Protein AF-A0A2N9NUQ5-F1 (afdb_monomer_lite)

Structure (mmCIF, N/CA/C/O backbone):
data_AF-A0A2N9NUQ5-F1
#
_entry.id   AF-A0A2N9NUQ5-F1
#
loop_
_atom_site.group_PDB
_atom_site.id
_atom_site.type_symbol
_atom_site.label_atom_id
_atom_site.label_alt_id
_atom_site.label_comp_id
_atom_site.label_asym_id
_atom_site.label_entity_id
_atom_site.label_seq_id
_atom_site.pdbx_PDB_ins_code
_atom_site.Cartn_x
_atom_site.Cartn_y
_atom_site.Cartn_z
_atom_site.occupancy
_atom_site.B_iso_or_equiv
_atom_site.auth_seq_id
_atom_site.auth_comp_id
_atom_site.auth_asym_id
_atom_site.auth_atom_id
_atom_site.pdbx_PDB_model_num
ATOM 1 N N . MET A 1 1 ? -12.817 -7.065 21.916 1.00 66.62 1 MET A N 1
ATOM 2 C CA . MET A 1 1 ? -11.449 -6.664 21.514 1.00 66.62 1 MET A CA 1
ATOM 3 C C . MET A 1 1 ? -11.112 -5.427 22.321 1.00 66.62 1 MET A C 1
ATOM 5 O O . MET A 1 1 ? -11.987 -4.575 22.423 1.00 66.62 1 MET A O 1
ATOM 9 N N . THR A 1 2 ? -9.934 -5.344 22.943 1.00 78.19 2 THR A N 1
ATOM 10 C CA . THR A 1 2 ? -9.592 -4.163 23.758 1.00 78.19 2 THR A CA 1
ATOM 11 C C . THR A 1 2 ? -9.222 -2.976 22.861 1.00 78.19 2 THR A C 1
ATOM 13 O O . THR A 1 2 ? -8.843 -3.147 21.696 1.00 78.19 2 THR A O 1
ATOM 16 N N . ILE A 1 3 ? -9.340 -1.755 23.387 1.00 78.75 3 ILE A N 1
ATOM 17 C CA . ILE A 1 3 ? -8.944 -0.527 22.673 1.00 78.75 3 ILE A CA 1
ATOM 18 C C . ILE A 1 3 ? -7.444 -0.548 22.330 1.00 78.75 3 ILE A C 1
ATOM 20 O O . ILE A 1 3 ? -7.050 -0.126 21.236 1.00 78.75 3 ILE A O 1
ATOM 24 N N . ASP A 1 4 ? -6.615 -1.111 23.206 1.00 78.56 4 ASP A N 1
ATOM 25 C CA . ASP A 1 4 ? -5.169 -1.227 22.998 1.00 78.56 4 ASP A CA 1
ATOM 26 C C . ASP A 1 4 ? -4.819 -2.197 21.853 1.00 78.56 4 ASP A C 1
ATOM 28 O O . ASP A 1 4 ? -3.980 -1.895 20.995 1.00 78.56 4 ASP A O 1
ATOM 32 N N . ASP A 1 5 ? -5.539 -3.316 21.736 1.00 78.12 5 ASP A N 1
ATOM 33 C CA . ASP A 1 5 ? -5.374 -4.256 20.618 1.00 78.12 5 ASP A CA 1
ATOM 34 C C . 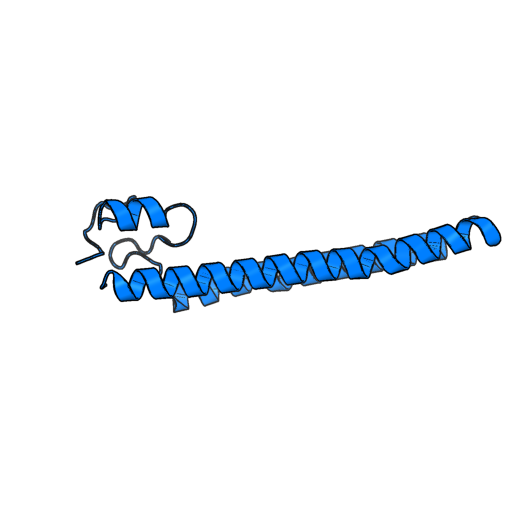ASP A 1 5 ? -5.778 -3.629 19.274 1.00 78.12 5 ASP A C 1
ATOM 36 O O . ASP A 1 5 ? -5.133 -3.836 18.238 1.00 78.12 5 ASP A O 1
ATOM 40 N N . PHE A 1 6 ? -6.836 -2.815 19.265 1.00 76.06 6 PHE A N 1
ATOM 41 C CA . PHE A 1 6 ? -7.296 -2.157 18.043 1.00 76.06 6 PHE A CA 1
ATOM 42 C C . PHE A 1 6 ? -6.351 -1.035 17.599 1.00 76.06 6 PHE A C 1
ATOM 44 O O . PHE A 1 6 ? -6.049 -0.895 16.409 1.00 76.06 6 PHE A O 1
ATOM 51 N N . THR A 1 7 ? -5.827 -0.252 18.543 1.00 77.88 7 THR A N 1
ATOM 52 C CA . THR A 1 7 ? -4.872 0.825 18.243 1.00 77.88 7 THR A CA 1
ATOM 53 C C . THR A 1 7 ? -3.514 0.288 17.790 1.00 77.88 7 THR A C 1
ATOM 55 O O . THR A 1 7 ? -2.923 0.843 16.856 1.00 77.88 7 THR A O 1
ATOM 58 N N . SER A 1 8 ? -3.036 -0.822 18.360 1.00 81.12 8 SER A N 1
ATOM 59 C CA . SER A 1 8 ? -1.817 -1.493 17.889 1.00 81.12 8 SER A CA 1
ATOM 60 C C . SER A 1 8 ? -1.977 -2.030 16.457 1.00 81.12 8 SER A C 1
ATOM 62 O O . SER A 1 8 ? -1.100 -1.817 15.608 1.00 81.12 8 SER A O 1
ATOM 64 N N . SER A 1 9 ? -3.143 -2.602 16.140 1.00 76.12 9 SER A N 1
ATOM 65 C CA . SER A 1 9 ? -3.504 -3.061 14.793 1.00 76.12 9 SER A CA 1
ATOM 66 C C . SER A 1 9 ? -3.567 -1.908 13.785 1.00 76.12 9 SER A C 1
ATOM 68 O O . SER A 1 9 ? -3.044 -2.015 12.672 1.00 76.12 9 SER A O 1
ATOM 70 N N . LEU A 1 10 ? -4.117 -0.757 14.187 1.00 75.06 10 LEU A N 1
ATOM 71 C CA . LEU A 1 10 ? -4.122 0.459 13.368 1.00 75.06 10 LEU A CA 1
ATOM 72 C C . LEU A 1 10 ? -2.724 1.015 13.116 1.00 75.06 10 LEU A C 1
ATOM 74 O O . LEU A 1 10 ? -2.434 1.444 11.999 1.00 75.06 10 LEU A O 1
ATOM 78 N N . ARG A 1 11 ? -1.849 0.999 14.126 1.00 79.56 11 ARG A N 1
ATOM 79 C CA . ARG A 1 11 ? -0.466 1.470 13.993 1.00 79.56 11 ARG A CA 1
ATOM 80 C C . ARG A 1 11 ? 0.333 0.579 13.044 1.00 79.56 11 ARG A C 1
ATOM 82 O O . ARG A 1 11 ? 1.050 1.093 12.188 1.00 79.56 11 ARG A O 1
ATOM 89 N N . SER A 1 12 ? 0.175 -0.741 13.150 1.00 77.69 12 SER A N 1
ATOM 90 C CA . SER A 1 12 ? 0.779 -1.711 12.225 1.00 77.69 12 SER A CA 1
ATOM 91 C C . SER A 1 12 ? 0.278 -1.508 10.791 1.00 77.69 12 SER A C 1
ATOM 93 O O . SER A 1 12 ? 1.073 -1.443 9.848 1.00 77.69 12 SER A O 1
ATOM 95 N N . TYR A 1 13 ? -1.033 -1.299 10.631 1.00 72.62 13 TYR A N 1
ATOM 96 C CA . TYR A 1 13 ? -1.646 -0.973 9.348 1.00 72.62 13 TYR A CA 1
ATOM 97 C C . TYR A 1 13 ? -1.053 0.312 8.742 1.00 72.62 13 TYR A C 1
ATOM 99 O O . TYR A 1 13 ? -0.541 0.274 7.621 1.00 72.62 13 TYR A O 1
ATOM 107 N N . TRP A 1 14 ? -1.015 1.413 9.499 1.00 72.69 14 TRP A N 1
ATOM 108 C CA . TRP A 1 14 ? -0.443 2.691 9.055 1.00 72.69 14 TRP A CA 1
ATOM 109 C C . TRP A 1 14 ? 1.035 2.587 8.691 1.00 72.69 14 TRP A C 1
ATOM 111 O O . TRP A 1 14 ? 1.455 3.112 7.664 1.00 72.69 14 TRP A O 1
ATOM 121 N N . ARG A 1 15 ? 1.828 1.868 9.492 1.00 78.12 15 ARG A N 1
ATOM 122 C CA . ARG A 1 15 ? 3.252 1.651 9.218 1.00 78.12 15 ARG A CA 1
ATOM 123 C C . ARG A 1 15 ? 3.455 0.894 7.909 1.00 78.12 15 ARG A C 1
ATOM 125 O O . ARG A 1 15 ? 4.336 1.252 7.136 1.00 78.12 15 ARG A O 1
ATOM 132 N N . SER A 1 16 ? 2.620 -0.107 7.630 1.00 69.44 16 SER A N 1
ATOM 133 C CA . SER A 1 16 ? 2.670 -0.850 6.366 1.00 69.44 16 SER A CA 1
ATOM 134 C C . SER A 1 16 ? 2.244 -0.003 5.162 1.00 69.44 16 SER A C 1
ATOM 136 O O . SER A 1 16 ? 2.815 -0.143 4.082 1.00 69.44 16 SER A O 1
ATOM 138 N N . GLU A 1 17 ? 1.274 0.898 5.335 1.00 71.44 17 GLU A N 1
ATOM 139 C CA . GLU A 1 17 ? 0.800 1.784 4.269 1.00 71.44 17 GLU A CA 1
ATOM 140 C C . GLU A 1 17 ? 1.816 2.902 3.982 1.00 71.44 17 GLU A C 1
ATOM 142 O O . GLU A 1 17 ? 2.101 3.172 2.818 1.00 71.44 17 GLU A O 1
ATOM 147 N N . LEU A 1 18 ? 2.468 3.446 5.017 1.00 73.50 18 LEU A N 1
ATOM 148 C CA . LEU A 1 18 ? 3.603 4.366 4.887 1.00 73.50 18 LEU A CA 1
ATOM 149 C C . LEU A 1 18 ? 4.806 3.707 4.214 1.00 73.50 18 LEU A C 1
ATOM 151 O O . LEU A 1 18 ? 5.380 4.289 3.300 1.00 73.50 18 LEU A O 1
ATOM 155 N N . LEU A 1 19 ? 5.170 2.486 4.620 1.00 77.19 19 LEU A N 1
ATOM 156 C CA . LEU A 1 19 ? 6.280 1.757 4.004 1.00 77.19 19 LEU A CA 1
ATOM 157 C C . LEU A 1 19 ? 6.011 1.511 2.513 1.00 77.19 19 LEU A C 1
ATOM 159 O O . LEU A 1 19 ? 6.904 1.675 1.689 1.00 77.19 19 LEU A O 1
ATOM 163 N N . ARG A 1 20 ? 4.765 1.171 2.155 1.00 67.69 20 ARG A N 1
ATOM 164 C CA . ARG A 1 20 ? 4.332 1.010 0.759 1.00 67.69 20 ARG A CA 1
ATOM 165 C C . ARG A 1 20 ? 4.355 2.327 -0.010 1.00 67.69 20 ARG A C 1
ATOM 167 O O . ARG A 1 20 ? 4.811 2.332 -1.146 1.00 67.69 20 ARG A O 1
ATOM 174 N N . GLY A 1 21 ? 3.904 3.425 0.596 1.00 68.44 21 GLY A N 1
ATOM 175 C CA . GLY A 1 21 ? 3.984 4.761 0.002 1.00 68.44 21 GLY A CA 1
ATOM 176 C C . GLY A 1 21 ? 5.430 5.214 -0.224 1.00 68.44 21 GLY A C 1
ATOM 177 O O . GLY A 1 21 ? 5.749 5.756 -1.277 1.00 68.44 21 GLY A O 1
ATOM 178 N N . ALA A 1 22 ? 6.327 4.918 0.717 1.00 74.06 22 ALA A N 1
ATOM 179 C CA . ALA A 1 22 ? 7.754 5.193 0.580 1.00 74.06 22 ALA A CA 1
ATOM 180 C C . ALA A 1 22 ? 8.391 4.351 -0.535 1.00 74.06 22 ALA A C 1
ATOM 182 O O . ALA A 1 22 ? 9.111 4.891 -1.367 1.00 74.06 22 ALA A O 1
ATOM 183 N N . LEU A 1 23 ? 8.073 3.054 -0.611 1.00 73.06 23 LEU A N 1
ATOM 184 C CA . LEU A 1 23 ? 8.506 2.174 -1.705 1.00 73.06 23 LEU A CA 1
ATOM 185 C C . LEU A 1 23 ? 7.983 2.648 -3.066 1.00 73.06 23 LEU A C 1
ATOM 187 O O . LEU A 1 23 ? 8.711 2.608 -4.051 1.00 73.06 23 LEU A O 1
ATOM 191 N N . PHE A 1 24 ? 6.741 3.134 -3.114 1.00 66.81 24 PHE A N 1
ATOM 192 C CA . PHE A 1 24 ? 6.134 3.725 -4.306 1.00 66.81 24 PHE A CA 1
ATOM 193 C C . PHE A 1 24 ? 6.898 4.973 -4.764 1.00 66.81 24 PHE A C 1
ATOM 195 O O . PHE A 1 24 ? 7.263 5.076 -5.932 1.00 66.81 24 PHE A O 1
ATOM 202 N N . MET A 1 25 ? 7.200 5.888 -3.840 1.00 69.44 25 MET A N 1
ATOM 203 C CA . MET A 1 25 ? 7.997 7.082 -4.134 1.00 69.44 25 MET A CA 1
ATOM 204 C C . MET A 1 25 ? 9.435 6.737 -4.539 1.00 69.44 25 MET A C 1
ATOM 206 O O . MET A 1 25 ? 9.975 7.351 -5.455 1.00 69.44 25 MET A O 1
ATOM 210 N N . ALA A 1 26 ? 10.040 5.728 -3.909 1.00 73.56 26 ALA A N 1
ATOM 211 C CA . ALA A 1 26 ? 11.374 5.252 -4.257 1.00 73.56 26 ALA A CA 1
ATOM 212 C C . ALA A 1 26 ? 11.411 4.629 -5.659 1.00 73.56 26 ALA A C 1
ATOM 214 O O . ALA A 1 26 ? 12.323 4.921 -6.424 1.00 73.56 26 ALA A O 1
ATOM 215 N N . LEU A 1 27 ? 10.408 3.822 -6.025 1.00 69.62 27 LEU A N 1
ATOM 216 C CA . LEU A 1 27 ? 10.276 3.267 -7.374 1.00 69.62 27 LEU A CA 1
ATOM 217 C C . LEU A 1 27 ? 10.051 4.371 -8.408 1.00 69.62 27 LEU A C 1
ATOM 219 O O . LEU A 1 27 ? 10.716 4.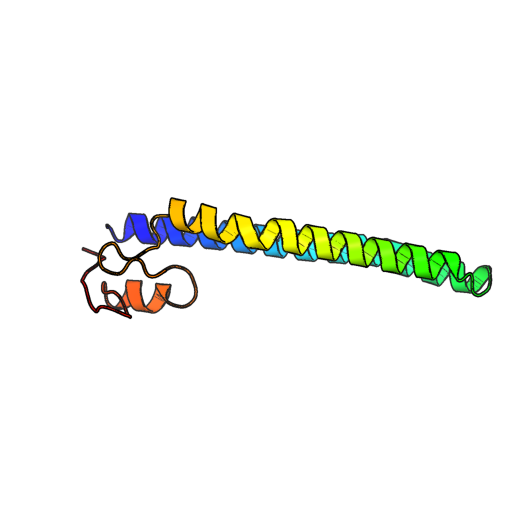371 -9.438 1.00 69.62 27 LEU A O 1
ATOM 223 N N . LEU A 1 28 ? 9.192 5.353 -8.120 1.00 67.19 28 LEU A N 1
ATOM 224 C CA . LEU A 1 28 ? 9.008 6.513 -8.993 1.00 67.19 28 LEU A CA 1
ATOM 225 C C . LEU A 1 28 ? 10.314 7.293 -9.194 1.00 67.19 28 LEU A C 1
ATOM 227 O O . LEU A 1 28 ? 10.675 7.585 -10.333 1.00 67.19 28 LEU A O 1
ATOM 231 N N . GLY A 1 29 ? 11.056 7.566 -8.120 1.00 68.19 29 GLY A N 1
ATOM 232 C CA . GLY A 1 29 ? 12.369 8.210 -8.197 1.00 68.19 29 GLY A CA 1
ATOM 233 C C . GLY A 1 29 ? 13.411 7.368 -8.943 1.00 68.19 29 GLY A C 1
ATOM 234 O O . GLY A 1 29 ? 14.177 7.889 -9.746 1.00 68.19 29 GLY A O 1
ATOM 235 N N . ALA A 1 30 ? 13.411 6.049 -8.753 1.00 69.44 30 ALA A N 1
ATOM 236 C CA . ALA A 1 30 ? 14.292 5.150 -9.494 1.00 69.44 30 ALA A CA 1
ATOM 237 C C . ALA A 1 30 ? 13.958 5.135 -10.992 1.00 69.44 30 ALA A C 1
ATOM 239 O O . ALA A 1 30 ? 14.864 5.044 -11.815 1.00 69.44 30 ALA A O 1
ATOM 240 N N . THR A 1 31 ? 12.679 5.275 -11.356 1.00 66.75 31 THR A N 1
ATOM 241 C CA . THR A 1 31 ? 12.254 5.379 -12.759 1.00 66.75 31 THR A CA 1
ATOM 242 C C . THR A 1 31 ? 12.496 6.754 -13.382 1.00 66.75 31 THR A C 1
ATOM 244 O O . THR A 1 31 ? 12.623 6.837 -14.599 1.00 66.75 31 THR A O 1
ATOM 247 N N . SER A 1 32 ? 12.628 7.831 -12.600 1.00 65.00 32 SER A N 1
ATOM 248 C CA . SER A 1 32 ? 12.935 9.161 -13.149 1.00 65.00 32 SER A CA 1
ATOM 249 C C . SER A 1 32 ? 14.413 9.338 -13.527 1.00 65.00 32 SER A C 1
ATOM 251 O O . SER A 1 32 ? 14.748 10.155 -14.380 1.00 65.00 32 SER A O 1
ATOM 253 N N . LEU A 1 33 ? 15.318 8.542 -12.956 1.00 64.88 33 LEU A N 1
ATOM 254 C CA . LEU A 1 33 ? 16.734 8.536 -13.339 1.00 64.88 33 LEU A CA 1
ATOM 255 C C . LEU A 1 33 ? 16.975 8.113 -14.805 1.00 64.88 33 LEU A C 1
ATOM 257 O O . LEU A 1 33 ? 17.658 8.848 -15.526 1.00 64.88 33 LEU A O 1
ATOM 261 N N . PRO A 1 34 ? 16.425 6.984 -15.297 1.00 64.19 34 PRO A N 1
ATOM 262 C CA . PRO A 1 34 ? 16.595 6.589 -16.688 1.00 64.19 34 PRO A CA 1
ATOM 263 C C . PRO A 1 34 ? 15.885 7.535 -17.657 1.00 64.19 34 PRO A C 1
ATOM 265 O O . PRO A 1 34 ? 16.400 7.728 -18.752 1.00 64.19 34 PRO A O 1
ATOM 268 N N . THR A 1 35 ? 14.778 8.190 -17.285 1.00 63.72 35 THR A N 1
ATOM 269 C CA . THR A 1 35 ? 14.135 9.168 -18.182 1.00 63.72 35 THR A CA 1
ATOM 270 C C . THR A 1 35 ? 15.019 10.390 -18.415 1.00 63.72 35 THR A C 1
ATOM 272 O O . THR A 1 35 ? 15.196 10.794 -19.561 1.00 63.72 35 THR A O 1
ATOM 275 N N . VAL A 1 36 ? 15.671 10.926 -17.378 1.00 63.88 36 VAL A N 1
ATOM 276 C CA . VAL A 1 36 ? 16.624 12.043 -17.525 1.00 63.88 36 VAL A CA 1
ATOM 277 C C . VAL A 1 36 ? 17.857 11.625 -18.335 1.00 63.88 36 VAL A C 1
ATOM 279 O O . VAL A 1 36 ? 18.352 12.394 -19.163 1.00 63.88 36 VAL A O 1
ATOM 282 N N . PHE A 1 37 ? 18.342 10.395 -18.139 1.00 65.38 37 PHE A N 1
ATOM 283 C CA . PHE A 1 37 ? 19.476 9.866 -18.898 1.00 65.38 37 PHE A CA 1
ATOM 284 C C . PHE A 1 37 ? 19.132 9.660 -20.382 1.00 65.38 37 PHE A C 1
ATOM 286 O O . PHE A 1 37 ? 19.936 9.986 -21.254 1.00 65.38 37 PHE A O 1
ATOM 293 N N . VAL A 1 38 ? 17.920 9.177 -20.673 1.00 62.03 38 VAL A N 1
ATOM 294 C CA . VAL A 1 38 ? 17.406 8.990 -22.035 1.00 62.03 38 VAL A CA 1
ATOM 295 C C . VAL A 1 38 ? 17.187 10.330 -22.726 1.00 62.03 38 VAL A C 1
ATOM 297 O O . VAL A 1 38 ? 17.628 10.463 -23.859 1.00 62.03 38 VAL A O 1
ATOM 300 N N . VAL A 1 39 ? 16.626 11.345 -22.054 1.00 63.75 39 VAL A N 1
ATOM 301 C CA . VAL A 1 39 ? 16.474 12.704 -22.616 1.00 63.75 39 VAL A CA 1
ATOM 302 C C . VAL A 1 39 ? 17.832 13.288 -23.013 1.00 63.75 39 VAL A C 1
ATOM 304 O O . VAL A 1 39 ? 18.005 13.731 -24.145 1.00 63.75 39 VAL A O 1
ATOM 307 N N . ARG A 1 40 ? 18.843 13.189 -22.137 1.00 62.03 40 ARG A N 1
ATOM 308 C CA . ARG A 1 40 ? 20.202 13.661 -22.457 1.00 62.03 40 ARG A CA 1
ATOM 309 C C . ARG A 1 40 ? 20.882 12.894 -23.593 1.00 62.03 40 ARG A C 1
ATOM 311 O O . ARG A 1 40 ? 21.799 13.431 -24.215 1.00 62.03 40 ARG A O 1
ATOM 318 N N . ARG A 1 41 ? 20.495 11.639 -23.841 1.00 61.81 41 ARG A N 1
ATOM 319 C CA . ARG A 1 41 ? 21.006 10.845 -24.970 1.00 61.81 41 A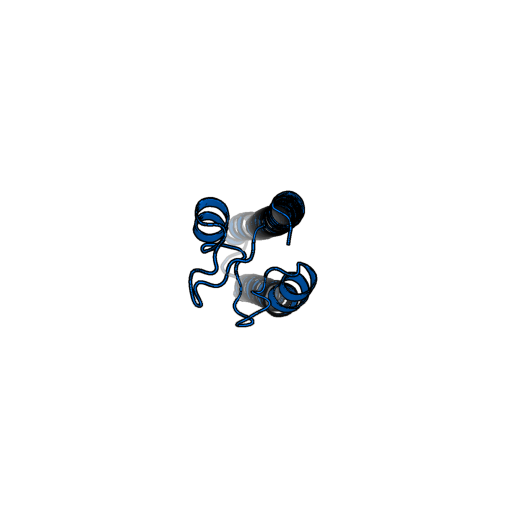RG A CA 1
ATOM 320 C C . ARG A 1 41 ? 20.219 11.100 -26.257 1.00 61.81 41 ARG A C 1
ATOM 322 O O . ARG A 1 41 ? 20.826 11.084 -27.323 1.00 61.81 41 ARG A O 1
ATOM 329 N N . LEU A 1 42 ? 18.916 11.371 -26.148 1.00 59.81 42 LEU A N 1
ATOM 330 C CA . LEU A 1 42 ? 18.030 11.731 -27.258 1.00 59.81 42 LEU A CA 1
ATOM 331 C C . LEU A 1 42 ? 18.533 12.991 -27.972 1.00 59.81 42 LEU A C 1
ATOM 333 O O . LEU A 1 42 ? 18.611 12.998 -29.196 1.00 59.81 42 LEU A O 1
ATOM 337 N N . ASP A 1 43 ? 18.973 13.994 -27.202 1.00 60.50 43 ASP A N 1
ATOM 338 C CA . ASP A 1 43 ? 19.564 15.236 -27.727 1.00 60.50 43 ASP A CA 1
ATOM 339 C C . ASP A 1 43 ? 20.862 15.015 -28.522 1.00 60.50 43 ASP A C 1
ATOM 341 O O . ASP A 1 43 ? 21.276 15.882 -29.288 1.00 60.50 43 ASP A O 1
ATOM 345 N N . ARG A 1 44 ? 21.534 13.866 -28.351 1.00 62.25 44 ARG A N 1
ATOM 346 C CA . ARG A 1 44 ? 22.816 13.571 -29.011 1.00 62.25 44 ARG A CA 1
ATOM 347 C C . ARG A 1 44 ? 22.732 12.563 -30.153 1.00 62.25 44 ARG A C 1
ATOM 349 O O . ARG A 1 44 ? 23.608 12.597 -31.009 1.00 62.25 44 ARG A O 1
ATOM 356 N N . ALA A 1 45 ? 21.759 11.652 -30.152 1.00 57.94 45 ALA A N 1
ATOM 357 C CA . ALA A 1 45 ? 21.768 10.484 -31.043 1.00 57.94 45 ALA A CA 1
ATOM 358 C C . ALA A 1 45 ? 20.676 10.486 -32.129 1.00 57.94 45 ALA A C 1
ATOM 360 O O . ALA A 1 45 ? 20.733 9.660 -33.035 1.00 57.94 45 ALA A O 1
ATOM 361 N N . GLY A 1 46 ? 19.708 11.406 -32.079 1.00 57.59 46 GLY A N 1
ATOM 362 C CA . GLY A 1 46 ? 18.524 11.315 -32.934 1.00 57.59 46 GLY A CA 1
ATOM 363 C C . GLY A 1 46 ? 17.543 10.246 -32.437 1.00 57.59 46 GLY A C 1
ATOM 364 O O . GLY A 1 46 ? 17.867 9.406 -31.598 1.00 57.59 46 GLY A O 1
ATOM 365 N N . PHE A 1 47 ? 16.295 10.348 -32.889 1.00 57.50 47 PHE A N 1
ATOM 366 C CA . PHE A 1 47 ? 15.142 9.627 -32.342 1.00 57.50 47 PHE A CA 1
ATOM 367 C C . PHE A 1 47 ? 15.253 8.107 -32.558 1.00 57.50 47 PHE A C 1
ATOM 369 O O . PHE A 1 47 ? 14.902 7.595 -33.617 1.00 57.50 47 PHE A O 1
ATOM 376 N N . ASP A 1 48 ? 15.726 7.376 -31.549 1.00 67.62 48 ASP A N 1
ATOM 377 C CA . ASP A 1 48 ? 15.868 5.924 -31.629 1.00 67.62 48 ASP A CA 1
ATOM 378 C C . ASP A 1 48 ? 14.652 5.237 -30.986 1.00 67.62 48 ASP A C 1
ATOM 380 O O . ASP A 1 48 ? 14.516 5.143 -29.761 1.00 67.62 48 ASP A O 1
ATOM 384 N N . THR A 1 49 ? 13.714 4.792 -31.825 1.00 64.06 49 THR A N 1
ATOM 385 C CA . THR A 1 49 ? 12.426 4.170 -31.452 1.00 64.06 49 THR A CA 1
ATOM 386 C C . THR A 1 49 ? 12.579 3.024 -30.445 1.00 64.06 49 THR A C 1
ATOM 388 O O . THR A 1 49 ? 11.715 2.805 -29.596 1.00 64.06 49 THR A O 1
ATOM 391 N N . ILE A 1 50 ? 13.714 2.323 -30.493 1.00 66.25 50 ILE A N 1
ATOM 392 C CA . ILE A 1 50 ? 14.060 1.204 -29.609 1.00 66.25 50 ILE A CA 1
ATOM 393 C C . ILE A 1 50 ? 14.217 1.676 -28.154 1.00 66.25 50 ILE A C 1
ATOM 395 O O . ILE A 1 50 ? 13.767 0.994 -27.231 1.00 66.25 50 ILE A O 1
ATOM 399 N N . ALA A 1 51 ? 14.789 2.865 -27.933 1.00 67.62 51 ALA A N 1
ATOM 400 C CA . ALA A 1 51 ? 14.964 3.426 -26.595 1.00 67.62 51 ALA A CA 1
ATOM 401 C C . ALA A 1 51 ? 13.614 3.775 -25.950 1.00 67.62 51 ALA A C 1
ATOM 403 O O . ALA A 1 51 ? 13.398 3.506 -24.768 1.00 67.62 51 ALA A O 1
ATOM 404 N N . VAL A 1 52 ? 12.677 4.307 -26.737 1.00 68.81 52 VAL A N 1
ATOM 405 C CA . VAL A 1 52 ? 11.325 4.646 -26.267 1.00 68.81 52 VAL A CA 1
ATOM 406 C C . VAL A 1 52 ? 10.547 3.384 -25.888 1.00 68.81 52 VAL A C 1
ATOM 408 O O . VAL A 1 52 ? 9.930 3.330 -24.821 1.00 68.81 52 VAL A O 1
ATOM 411 N N . VAL A 1 53 ? 10.626 2.337 -26.714 1.00 71.38 53 VAL A N 1
ATOM 412 C CA . VAL A 1 53 ? 9.969 1.051 -26.439 1.00 71.38 53 VAL A CA 1
ATOM 413 C C . VAL A 1 53 ? 10.545 0.409 -25.176 1.00 71.38 53 VAL A C 1
ATOM 415 O O . VAL A 1 53 ? 9.777 0.027 -24.294 1.00 71.38 53 VAL A O 1
ATOM 418 N N . ALA A 1 54 ? 11.870 0.373 -25.015 1.00 73.06 54 ALA A N 1
ATOM 419 C CA . ALA A 1 54 ? 12.511 -0.172 -23.817 1.00 73.06 54 ALA A CA 1
ATOM 420 C C . ALA A 1 54 ? 12.069 0.548 -22.527 1.00 73.06 54 ALA A C 1
ATOM 422 O O . ALA A 1 54 ? 11.794 -0.100 -21.510 1.00 73.06 54 ALA A O 1
ATOM 423 N N . VAL A 1 55 ? 11.932 1.877 -22.570 1.00 71.88 55 VAL A N 1
ATOM 424 C CA . VAL A 1 55 ? 11.417 2.670 -21.442 1.00 71.88 55 VAL A CA 1
ATOM 425 C C . VAL A 1 5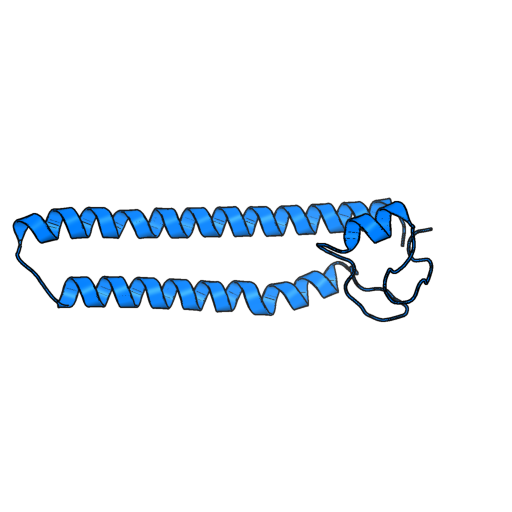5 ? 9.944 2.349 -21.172 1.00 71.88 55 VAL A C 1
ATOM 427 O O . VAL A 1 55 ? 9.572 2.076 -20.034 1.00 71.88 55 VAL A O 1
ATOM 430 N N . SER A 1 56 ? 9.093 2.300 -22.199 1.00 71.25 56 SER A N 1
ATOM 431 C CA . SER A 1 56 ? 7.669 1.983 -22.005 1.00 71.25 56 SER A CA 1
ATOM 432 C C . SER A 1 56 ? 7.441 0.589 -21.407 1.00 71.25 56 SER A C 1
ATOM 434 O O . SER A 1 56 ? 6.623 0.430 -20.499 1.00 71.25 56 SER A O 1
ATOM 436 N N . VAL A 1 57 ? 8.209 -0.412 -21.850 1.00 76.75 57 VAL A N 1
ATOM 437 C CA . VAL A 1 57 ? 8.107 -1.793 -21.363 1.00 76.75 57 VAL A CA 1
ATOM 438 C C . VAL A 1 57 ? 8.580 -1.885 -19.917 1.00 76.75 57 VAL A C 1
ATOM 440 O O . VAL A 1 57 ? 7.923 -2.525 -19.098 1.00 76.75 57 VAL A O 1
ATOM 443 N N . SER A 1 58 ? 9.672 -1.203 -19.564 1.00 73.81 58 SER A N 1
ATOM 444 C CA . SER A 1 58 ? 10.147 -1.168 -18.177 1.00 73.81 58 SER A CA 1
ATOM 445 C C . SER A 1 58 ? 9.136 -0.493 -17.243 1.00 73.81 58 SER A C 1
ATOM 447 O O . SER A 1 58 ? 8.849 -1.042 -16.178 1.00 73.81 58 SER A O 1
ATOM 449 N N . TYR A 1 59 ? 8.490 0.601 -17.659 1.00 72.31 59 TYR A N 1
ATOM 450 C CA . TYR A 1 59 ? 7.386 1.202 -16.897 1.00 72.31 59 TYR A CA 1
ATOM 451 C C . TYR A 1 59 ? 6.179 0.262 -16.747 1.00 72.31 59 TYR A C 1
ATOM 453 O O . TYR A 1 59 ? 5.621 0.157 -15.653 1.00 72.31 59 TYR A O 1
ATOM 461 N N . ALA A 1 60 ? 5.792 -0.455 -17.806 1.00 73.75 60 ALA A N 1
ATOM 462 C CA . ALA A 1 60 ? 4.674 -1.398 -17.765 1.00 73.75 60 ALA A CA 1
ATOM 463 C C . ALA A 1 60 ? 4.944 -2.588 -16.826 1.00 73.75 60 ALA A C 1
ATOM 465 O O . ALA A 1 60 ? 4.072 -2.973 -16.044 1.00 73.75 60 ALA A O 1
ATOM 466 N N . VAL A 1 61 ? 6.163 -3.137 -16.847 1.00 77.38 61 VAL A N 1
ATOM 467 C CA . VAL A 1 61 ? 6.583 -4.230 -15.953 1.00 77.38 61 VAL A CA 1
ATOM 468 C C . VAL A 1 61 ? 6.592 -3.773 -14.495 1.00 77.38 61 VAL A C 1
ATOM 470 O O . VAL A 1 61 ? 6.099 -4.489 -13.623 1.00 77.38 61 VAL A O 1
ATOM 473 N N . ILE A 1 62 ? 7.087 -2.562 -14.224 1.00 76.31 62 ILE A N 1
ATOM 474 C CA . ILE A 1 62 ? 7.072 -1.981 -12.877 1.00 76.31 62 ILE A CA 1
ATOM 475 C C . ILE A 1 62 ? 5.628 -1.790 -12.401 1.00 76.31 62 ILE A C 1
ATOM 477 O O . ILE A 1 62 ? 5.290 -2.233 -11.304 1.00 76.31 62 ILE A O 1
ATOM 481 N N . ALA A 1 63 ? 4.743 -1.235 -13.232 1.00 69.69 63 ALA A N 1
ATOM 482 C CA . ALA A 1 63 ? 3.329 -1.068 -12.894 1.00 69.69 63 ALA A CA 1
ATOM 483 C C . ALA A 1 63 ? 2.620 -2.411 -12.622 1.00 69.69 63 ALA A C 1
ATOM 485 O O . ALA A 1 63 ? 1.851 -2.527 -11.662 1.00 69.69 63 ALA A O 1
ATOM 486 N N . ALA A 1 64 ? 2.910 -3.446 -13.415 1.00 70.88 64 ALA A N 1
ATOM 487 C CA . ALA A 1 64 ? 2.362 -4.787 -13.219 1.00 70.88 64 ALA A CA 1
ATOM 488 C C . ALA A 1 64 ? 2.845 -5.421 -11.902 1.00 70.88 64 ALA A C 1
ATOM 490 O O . ALA A 1 64 ? 2.034 -5.941 -11.132 1.00 70.88 64 ALA A O 1
ATOM 491 N N . LEU A 1 65 ? 4.144 -5.315 -11.594 1.00 69.56 65 LEU A N 1
ATOM 492 C CA . LEU A 1 65 ? 4.713 -5.760 -10.317 1.00 69.56 65 LEU A CA 1
ATOM 493 C C . LEU A 1 65 ? 4.083 -5.022 -9.131 1.00 69.56 65 LEU A C 1
ATOM 495 O O . LEU A 1 65 ? 3.750 -5.642 -8.120 1.00 69.56 65 LEU A O 1
ATOM 499 N N . MET A 1 66 ? 3.847 -3.715 -9.263 1.00 67.19 66 MET A N 1
ATOM 500 C CA . MET A 1 66 ? 3.162 -2.922 -8.241 1.00 67.19 66 MET A CA 1
ATOM 501 C C . MET A 1 66 ? 1.741 -3.433 -7.997 1.00 67.19 66 MET A C 1
ATOM 503 O O . MET A 1 66 ? 1.360 -3.664 -6.849 1.00 67.19 66 MET A O 1
ATOM 507 N N . PHE A 1 67 ? 0.965 -3.678 -9.053 1.00 66.94 67 PHE A N 1
ATOM 508 C CA . PHE A 1 67 ? -0.400 -4.187 -8.909 1.00 66.94 67 PHE A CA 1
ATOM 509 C C . PHE A 1 67 ? -0.424 -5.580 -8.262 1.00 66.94 67 PHE A C 1
ATOM 511 O O . PHE A 1 67 ? -1.227 -5.846 -7.361 1.00 66.94 67 PHE A O 1
ATOM 518 N N . TYR A 1 68 ? 0.514 -6.440 -8.664 1.00 65.88 68 TYR A N 1
ATOM 519 C CA . TYR A 1 68 ? 0.638 -7.802 -8.157 1.00 65.88 68 TYR A CA 1
ATOM 520 C C . TYR A 1 68 ? 1.048 -7.859 -6.681 1.00 65.88 68 TYR A C 1
ATOM 522 O O . TYR A 1 68 ? 0.559 -8.709 -5.940 1.00 65.88 68 TYR A O 1
ATOM 530 N N . VAL A 1 69 ? 1.902 -6.945 -6.212 1.00 61.25 69 VAL A N 1
ATOM 531 C CA . VAL A 1 69 ? 2.307 -6.894 -4.798 1.00 61.25 69 VAL A CA 1
ATOM 532 C C . VAL A 1 69 ? 1.234 -6.233 -3.929 1.00 61.25 69 VAL A C 1
ATOM 534 O O . VAL A 1 69 ? 0.975 -6.699 -2.816 1.00 61.25 69 VAL A O 1
ATOM 537 N N . LEU A 1 70 ? 0.571 -5.171 -4.403 1.00 59.81 7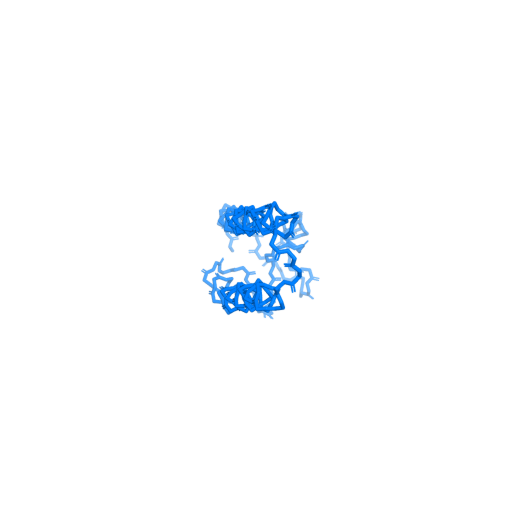0 LEU A N 1
ATOM 538 C CA . LEU A 1 70 ? -0.395 -4.429 -3.586 1.00 59.81 70 LEU A CA 1
ATOM 539 C C . LEU A 1 70 ? -1.749 -5.141 -3.426 1.00 59.81 70 LEU A C 1
ATOM 541 O O . LEU A 1 70 ? -2.325 -5.093 -2.335 1.00 59.81 70 LEU A O 1
ATOM 545 N N . ALA A 1 71 ? -2.275 -5.799 -4.463 1.00 59.50 71 ALA A N 1
ATOM 546 C CA . ALA A 1 71 ? -3.650 -6.310 -4.449 1.00 59.50 71 ALA A CA 1
ATOM 547 C C . ALA A 1 71 ? -3.886 -7.540 -3.531 1.00 59.50 71 ALA A C 1
ATOM 549 O O . ALA A 1 71 ? -4.778 -7.486 -2.675 1.00 59.50 71 ALA A O 1
ATOM 550 N N . PRO A 1 72 ? -3.114 -8.642 -3.619 1.00 56.62 72 PRO A N 1
ATOM 551 C CA . PRO A 1 72 ? -3.383 -9.857 -2.846 1.00 56.62 72 PRO A CA 1
ATOM 552 C C . PRO A 1 72 ? -2.878 -9.778 -1.395 1.00 56.62 72 PRO A C 1
ATOM 554 O O . PRO A 1 72 ? -3.501 -10.341 -0.488 1.00 56.62 72 PRO A O 1
ATOM 557 N N . MET A 1 73 ? -1.790 -9.042 -1.140 1.00 56.34 73 MET A N 1
ATOM 558 C CA . MET A 1 73 ? -1.228 -8.878 0.209 1.00 56.34 73 MET A CA 1
ATOM 559 C C . MET A 1 73 ? -2.170 -8.113 1.136 1.00 56.34 73 MET A C 1
ATOM 561 O O . MET A 1 73 ? -2.256 -8.433 2.321 1.00 56.34 73 MET A O 1
ATOM 565 N N . ARG A 1 74 ? -2.911 -7.123 0.617 1.00 61.75 74 ARG A N 1
ATOM 566 C CA . ARG A 1 74 ? -3.814 -6.299 1.431 1.00 61.75 74 ARG A CA 1
ATOM 567 C C . ARG A 1 74 ? -4.892 -7.158 2.094 1.00 61.75 74 ARG A C 1
ATOM 569 O O . ARG A 1 74 ? -5.062 -7.071 3.302 1.00 61.75 74 ARG A O 1
ATOM 576 N N . ARG A 1 75 ? -5.541 -8.062 1.352 1.00 61.00 75 ARG A N 1
ATOM 577 C CA . ARG A 1 75 ? -6.593 -8.944 1.895 1.00 61.00 75 ARG A CA 1
ATOM 578 C C . ARG A 1 75 ? -6.075 -9.945 2.931 1.00 61.00 75 ARG A C 1
ATOM 580 O O . ARG A 1 75 ? -6.700 -10.097 3.975 1.00 61.00 75 ARG A O 1
ATOM 587 N N . LYS A 1 76 ? -4.948 -10.620 2.668 1.00 63.56 76 LYS A N 1
ATOM 588 C CA . LYS A 1 76 ? -4.383 -11.604 3.615 1.00 63.56 76 LYS A CA 1
ATOM 589 C C . LYS A 1 76 ? -3.884 -10.944 4.902 1.00 63.56 76 LYS A C 1
ATOM 591 O O . LYS A 1 76 ? -4.083 -11.492 5.980 1.00 63.56 76 LYS A O 1
ATOM 596 N N . TYR A 1 77 ? -3.263 -9.770 4.792 1.00 63.84 77 TYR A N 1
ATOM 597 C CA . TYR A 1 77 ? -2.723 -9.057 5.947 1.00 63.84 77 TYR A CA 1
ATOM 598 C C . TYR A 1 77 ? -3.830 -8.443 6.813 1.00 63.84 77 TYR A C 1
ATOM 600 O O . TYR A 1 77 ? -3.777 -8.543 8.033 1.00 63.84 77 TYR A O 1
ATOM 608 N N . LEU A 1 78 ? -4.879 -7.893 6.190 1.00 62.12 78 LEU A N 1
ATOM 609 C CA . LEU A 1 78 ? -6.042 -7.356 6.902 1.00 62.12 78 LEU A CA 1
ATOM 610 C C . LEU A 1 78 ? -6.795 -8.430 7.701 1.00 62.12 78 LEU A C 1
ATOM 612 O O . LEU A 1 78 ? -7.152 -8.179 8.848 1.00 62.12 78 LEU A O 1
ATOM 616 N N . ARG A 1 79 ? -6.943 -9.642 7.145 1.00 63.50 79 ARG A N 1
ATOM 617 C CA . ARG A 1 79 ? -7.505 -10.790 7.879 1.00 63.50 79 ARG A CA 1
ATOM 618 C C . ARG A 1 79 ? -6.645 -11.201 9.078 1.00 63.50 79 ARG A C 1
ATOM 620 O O . ARG A 1 79 ? -7.182 -11.585 10.108 1.00 63.50 79 ARG A O 1
ATOM 627 N N . LYS A 1 80 ? -5.312 -11.111 8.965 1.00 64.06 80 LYS A N 1
ATOM 628 C CA . LYS A 1 80 ? -4.385 -11.406 10.076 1.00 64.06 80 LYS A CA 1
ATOM 629 C C . LYS A 1 80 ? -4.457 -10.385 11.211 1.00 64.06 80 LYS A C 1
ATOM 631 O O . LYS A 1 80 ? -4.215 -10.751 12.351 1.00 64.06 80 LYS A O 1
ATOM 636 N N . LEU A 1 81 ? -4.784 -9.131 10.907 1.00 61.88 81 LEU A N 1
ATOM 637 C CA . LEU A 1 81 ? -4.889 -8.048 11.889 1.00 61.88 81 LEU A CA 1
ATOM 638 C C . LEU A 1 81 ? -6.201 -8.070 12.693 1.00 61.88 81 LEU A C 1
ATOM 640 O O . LEU A 1 81 ? -6.436 -7.133 13.446 1.00 61.88 81 LEU A O 1
ATOM 644 N N . GLN A 1 82 ? -7.069 -9.079 12.504 1.00 64.94 82 GLN A N 1
ATOM 645 C CA . GLN A 1 82 ? -8.401 -9.156 13.133 1.00 64.94 82 GLN A CA 1
ATOM 646 C C . GLN A 1 82 ? -9.192 -7.840 13.023 1.00 64.94 82 GLN A C 1
ATOM 648 O O . GLN A 1 82 ? -10.001 -7.494 13.876 1.00 64.94 82 GLN A O 1
ATOM 653 N N . GLY A 1 83 ? -8.972 -7.091 11.942 1.00 65.69 83 GLY A N 1
ATOM 654 C CA . GLY A 1 83 ? -9.640 -5.817 11.705 1.00 65.69 83 GLY A CA 1
ATOM 655 C C . GLY A 1 83 ? -11.071 -5.958 11.209 1.00 65.69 83 GLY A C 1
ATOM 656 O O . GLY A 1 83 ? -11.632 -4.972 10.739 1.00 65.69 83 GLY A O 1
ATOM 657 N N . ASP A 1 84 ? -11.625 -7.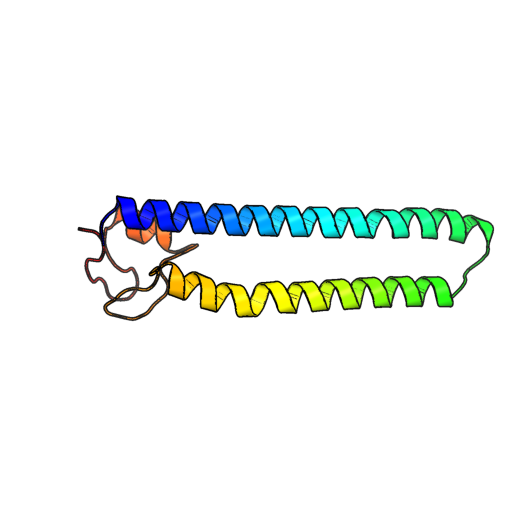164 11.251 1.00 75.75 84 ASP A N 1
ATOM 658 C CA . ASP A 1 84 ? -12.969 -7.485 10.808 1.00 75.75 84 ASP A CA 1
ATOM 659 C C . ASP A 1 84 ? -13.900 -7.518 12.023 1.00 75.75 84 ASP A C 1
ATOM 661 O O . ASP A 1 84 ? -13.522 -7.937 13.116 1.00 75.75 84 ASP A O 1
ATOM 665 N N . CYS A 1 85 ? -15.140 -7.074 11.848 1.00 74.25 85 CYS A N 1
ATOM 666 C CA . CYS A 1 85 ? -16.142 -7.207 12.895 1.00 74.25 85 CYS A CA 1
ATOM 667 C C . CYS A 1 85 ? -16.448 -8.698 13.129 1.00 74.25 85 CYS A C 1
ATOM 669 O O . CYS A 1 85 ? -16.812 -9.377 12.168 1.00 74.25 85 CYS A O 1
ATOM 671 N N . PRO A 1 86 ? -16.390 -9.213 14.370 1.00 74.19 86 PRO A N 1
ATOM 672 C CA . PRO A 1 86 ? -16.682 -10.622 14.653 1.00 74.19 86 PRO A CA 1
ATOM 673 C C . PRO A 1 86 ? -18.136 -10.999 14.328 1.00 74.19 86 PRO A C 1
ATOM 675 O O . PRO A 1 86 ? -18.426 -12.155 14.044 1.00 74.19 86 PRO A O 1
ATOM 678 N N . THR A 1 87 ? -19.041 -10.018 14.331 1.00 80.44 87 THR A N 1
ATOM 679 C CA . THR A 1 87 ? -20.479 -10.219 14.118 1.00 80.44 87 THR A CA 1
ATOM 680 C C . THR A 1 87 ? -20.864 -10.223 12.640 1.00 80.44 87 THR A C 1
ATOM 682 O O . THR A 1 87 ? -21.686 -11.026 12.218 1.00 80.44 87 THR A O 1
ATOM 685 N N . CYS A 1 88 ? -20.307 -9.305 11.841 1.00 79.19 88 CYS A N 1
ATOM 686 C CA . CYS A 1 88 ? -20.707 -9.125 10.438 1.00 79.19 88 CYS A CA 1
ATOM 687 C C . CYS A 1 88 ? -19.588 -9.385 9.420 1.00 79.19 88 CYS A C 1
ATOM 689 O O . CYS A 1 88 ? -19.824 -9.288 8.218 1.00 79.19 88 CYS A O 1
ATOM 691 N N . GLY A 1 89 ? -18.364 -9.665 9.874 1.00 74.06 89 GLY A N 1
ATOM 692 C CA . GLY A 1 89 ? -17.205 -9.942 9.021 1.00 74.06 89 GLY A CA 1
ATOM 693 C C . GLY A 1 89 ? -16.737 -8.761 8.167 1.00 74.06 89 GLY A C 1
ATOM 694 O O . GLY A 1 89 ? -15.894 -8.937 7.288 1.00 74.06 89 GLY A O 1
ATOM 695 N N . LYS A 1 90 ? -17.289 -7.557 8.373 1.00 79.12 90 LYS A N 1
ATOM 696 C CA . LYS A 1 90 ? -16.905 -6.362 7.615 1.00 79.12 90 LYS A CA 1
ATOM 697 C C . LYS A 1 90 ? -15.636 -5.730 8.170 1.00 79.12 90 LYS A C 1
ATOM 699 O O . LYS A 1 90 ? -15.433 -5.669 9.379 1.00 79.12 90 LYS A O 1
ATOM 704 N N . LEU A 1 91 ? -14.842 -5.191 7.251 1.00 75.62 91 LEU A N 1
ATOM 705 C CA . LEU A 1 91 ? -13.544 -4.588 7.518 1.00 75.62 91 LEU A CA 1
ATOM 706 C C . LEU A 1 91 ? -13.692 -3.215 8.199 1.00 75.62 91 LEU A C 1
ATOM 708 O O . LEU A 1 91 ? -14.316 -2.300 7.657 1.00 75.62 91 LEU A O 1
ATOM 712 N N . LEU A 1 92 ? -13.088 -3.070 9.375 1.00 74.12 92 LEU A N 1
ATOM 713 C CA . LEU A 1 92 ? -13.137 -1.879 10.235 1.00 74.12 92 LEU A CA 1
ATOM 714 C C . LEU A 1 92 ? -11.884 -1.000 10.102 1.00 74.12 92 LEU A C 1
ATOM 716 O O . LEU A 1 92 ? -11.902 0.177 10.465 1.00 74.12 92 LEU A O 1
ATOM 720 N N . LEU A 1 93 ? -10.790 -1.558 9.573 1.00 71.44 93 LEU A N 1
ATOM 721 C CA . LEU A 1 93 ? -9.527 -0.852 9.342 1.00 71.44 93 LEU A CA 1
ATOM 722 C C . LEU A 1 93 ? -9.640 0.146 8.169 1.00 71.44 93 LEU A C 1
ATOM 724 O O . LEU A 1 93 ? -10.359 -0.079 7.196 1.00 71.44 93 LEU A O 1
ATOM 728 N N . GLY A 1 94 ? -8.905 1.261 8.241 1.00 73.38 94 GLY A N 1
ATOM 729 C CA . GLY A 1 94 ? -8.886 2.302 7.201 1.00 73.38 94 GLY A CA 1
ATOM 730 C C . GLY A 1 94 ? -9.846 3.463 7.487 1.00 73.38 94 GLY A C 1
ATOM 731 O O . GLY A 1 94 ? -9.836 4.011 8.581 1.00 73.38 94 GLY A O 1
ATOM 732 N N . LYS A 1 95 ? -10.677 3.871 6.515 1.00 69.81 95 LYS A N 1
ATOM 733 C CA . LYS A 1 95 ? -11.558 5.057 6.651 1.00 69.81 95 LYS A CA 1
ATOM 734 C C . LYS A 1 95 ? -12.587 4.939 7.787 1.00 69.81 95 LYS A C 1
ATOM 736 O O . LYS A 1 95 ? -13.016 5.952 8.326 1.00 69.81 95 LYS A O 1
ATOM 741 N N . ARG A 1 96 ? -12.981 3.711 8.141 1.00 71.19 96 ARG A N 1
ATOM 742 C CA . ARG A 1 96 ? -14.009 3.417 9.154 1.00 71.19 96 ARG A CA 1
ATOM 743 C C . ARG A 1 96 ? -13.455 3.342 10.580 1.00 71.19 96 ARG A C 1
ATOM 745 O O . ARG A 1 96 ? -14.232 3.382 11.528 1.00 71.19 96 ARG A O 1
ATOM 752 N N . SER A 1 97 ? -12.133 3.308 10.749 1.00 72.25 97 SER A N 1
ATOM 753 C CA . SER A 1 97 ? -11.502 3.085 12.054 1.00 72.25 97 SER A CA 1
ATOM 754 C C . SER A 1 97 ? -11.778 4.199 13.061 1.00 72.25 97 SER A C 1
ATOM 756 O O . SER A 1 97 ? -11.993 3.916 14.234 1.00 72.25 97 SER A O 1
ATOM 758 N N . ARG A 1 98 ? -11.843 5.460 12.607 1.00 76.31 98 ARG A N 1
ATOM 759 C CA . ARG A 1 98 ? -12.163 6.612 13.468 1.00 76.31 98 ARG A CA 1
ATOM 760 C C . ARG A 1 98 ? -13.568 6.517 14.060 1.00 76.31 98 ARG A C 1
ATOM 762 O O . ARG A 1 98 ? -13.747 6.820 15.233 1.00 76.31 98 ARG A O 1
ATOM 769 N N . ALA A 1 99 ? -14.541 6.067 13.267 1.00 75.19 99 ALA A N 1
ATOM 770 C CA . ALA A 1 99 ? -15.913 5.885 13.731 1.00 75.19 99 ALA A CA 1
ATOM 771 C C . ALA A 1 99 ? -16.004 4.764 14.777 1.00 75.19 99 ALA A C 1
ATOM 773 O O . ALA A 1 99 ? -16.720 4.901 15.766 1.00 75.19 99 ALA A O 1
ATOM 774 N N . VAL A 1 100 ? -15.234 3.688 14.593 1.00 76.69 100 VAL A N 1
ATOM 775 C CA . VAL A 1 100 ? -15.179 2.566 15.540 1.00 76.69 100 VAL A CA 1
ATOM 776 C C . VAL A 1 100 ? -14.512 2.988 16.849 1.00 76.69 100 VAL A C 1
ATOM 778 O O . VAL A 1 100 ? -15.072 2.717 17.901 1.00 76.69 100 VAL A O 1
ATOM 781 N N . ILE A 1 101 ? -13.390 3.718 16.810 1.00 78.25 101 ILE A N 1
ATOM 782 C CA . ILE A 1 101 ? -12.717 4.222 18.025 1.00 78.25 101 ILE A CA 1
ATOM 783 C C . ILE A 1 101 ? -13.624 5.168 18.820 1.00 78.25 101 ILE A C 1
ATOM 785 O O . ILE A 1 101 ? -13.683 5.068 20.039 1.00 78.25 101 ILE A O 1
ATOM 789 N N . ALA A 1 102 ? -14.331 6.077 18.143 1.00 79.56 102 ALA A N 1
ATOM 790 C CA . ALA A 1 102 ? -15.169 7.070 18.814 1.00 79.56 102 ALA A CA 1
ATOM 791 C C . ALA A 1 102 ? -16.449 6.473 19.421 1.00 79.56 102 ALA A C 1
ATOM 793 O O . ALA A 1 102 ? -16.906 6.934 20.460 1.00 79.56 102 ALA A O 1
ATOM 794 N N . SER A 1 103 ? -17.044 5.472 18.764 1.00 81.69 103 SER A N 1
ATOM 795 C CA . SER A 1 103 ? -18.332 4.896 19.183 1.00 81.69 103 SER A CA 1
ATOM 796 C C . SER A 1 103 ? -18.216 3.573 19.939 1.00 81.69 103 SER A C 1
ATOM 798 O O . SER A 1 103 ? -19.190 3.123 20.536 1.00 81.69 103 SER A O 1
ATOM 800 N N . GLY A 1 104 ? -17.070 2.897 19.853 1.00 78.75 104 GLY A N 1
ATOM 801 C CA . GLY A 1 104 ? -16.883 1.527 20.329 1.00 78.75 104 GLY A CA 1
ATOM 802 C C . GLY A 1 104 ? -17.680 0.461 19.558 1.00 78.75 104 GLY A C 1
ATOM 803 O O . GLY A 1 104 ? -17.647 -0.723 19.909 1.00 78.75 104 GLY A O 1
ATOM 804 N N . ARG A 1 105 ? -18.410 0.855 18.505 1.00 83.19 105 ARG A N 1
ATOM 805 C CA . ARG A 1 105 ? -19.386 0.022 17.788 1.00 83.19 105 ARG A CA 1
ATOM 806 C C . ARG A 1 105 ? -19.041 -0.142 16.312 1.00 83.19 105 ARG A C 1
ATOM 808 O O . ARG A 1 105 ? -18.320 0.654 15.711 1.00 83.19 105 ARG A O 1
ATOM 815 N N . CYS A 1 106 ? -19.589 -1.193 15.707 1.00 81.62 106 CYS A N 1
ATOM 816 C CA . CYS A 1 106 ? -19.519 -1.391 14.265 1.00 81.62 106 CYS A CA 1
ATOM 817 C C . CYS A 1 106 ? -20.399 -0.362 13.538 1.00 81.62 106 CYS A C 1
ATOM 819 O O . CYS A 1 106 ? -21.588 -0.294 13.844 1.00 81.62 106 CYS A O 1
ATOM 821 N N . PRO A 1 107 ? -19.894 0.369 12.529 1.00 78.44 107 PRO A N 1
ATOM 822 C CA . PRO A 1 107 ? -20.716 1.302 11.758 1.00 78.44 107 PRO A CA 1
ATOM 823 C C . PRO A 1 107 ? -21.750 0.602 10.865 1.00 78.44 107 PRO A C 1
ATOM 825 O O . PRO A 1 107 ? -22.696 1.243 10.426 1.00 78.44 107 PRO A O 1
ATOM 828 N N . ASP A 1 108 ? -21.572 -0.690 10.566 1.00 81.75 108 ASP A N 1
ATOM 829 C CA . ASP A 1 108 ? -22.478 -1.431 9.685 1.00 81.75 108 ASP A CA 1
ATOM 830 C C . ASP A 1 108 ? -23.556 -2.208 10.448 1.00 81.75 108 ASP A C 1
ATOM 832 O O . ASP A 1 108 ? -24.712 -2.191 10.043 1.00 81.75 108 ASP A O 1
ATOM 836 N N . CYS A 1 109 ? -23.189 -2.922 11.517 1.00 82.62 109 CYS A N 1
ATOM 837 C CA . CYS A 1 109 ? -24.130 -3.754 12.278 1.00 82.62 109 CYS A CA 1
ATOM 838 C C . CYS A 1 109 ? -24.446 -3.219 13.681 1.00 82.62 109 CYS A C 1
ATOM 840 O O . CYS A 1 109 ? -25.227 -3.834 14.397 1.00 82.62 109 CYS A O 1
ATOM 842 N N . GLY A 1 110 ? -23.823 -2.118 14.112 1.00 80.56 110 GLY A N 1
ATOM 843 C CA . GLY A 1 110 ? -24.068 -1.507 15.422 1.00 80.56 110 GLY A CA 1
ATOM 844 C C . GLY A 1 110 ? -23.565 -2.305 16.628 1.00 80.56 110 GLY A C 1
ATOM 845 O O . GLY A 1 110 ? -23.632 -1.798 17.746 1.00 80.56 110 GLY A O 1
ATOM 846 N N . SER A 1 111 ? -23.037 -3.522 16.439 1.00 82.25 111 SER A N 1
ATOM 847 C CA . SER A 1 111 ? -22.566 -4.357 17.548 1.00 82.25 111 SER A CA 1
ATOM 848 C C . SER A 1 111 ? -21.395 -3.699 18.273 1.00 82.25 111 SER A C 1
ATOM 850 O O . SER A 1 111 ? -20.497 -3.152 17.625 1.00 82.25 111 SER A O 1
ATOM 852 N N . GLN A 1 112 ? -21.376 -3.791 19.601 1.00 81.50 112 GLN A N 1
ATOM 853 C CA . GLN A 1 112 ? -20.265 -3.318 20.419 1.00 81.50 112 GLN A CA 1
ATOM 854 C C . GLN A 1 112 ? -19.051 -4.232 20.224 1.00 81.50 112 GLN A C 1
ATOM 856 O O . GLN A 1 112 ? -19.154 -5.444 20.387 1.00 81.50 112 GLN A O 1
ATOM 861 N N . ILE A 1 113 ? -17.928 -3.654 19.792 1.00 77.25 113 ILE A N 1
ATOM 862 C CA . ILE A 1 113 ? -16.710 -4.403 19.427 1.00 77.25 113 ILE A CA 1
ATOM 863 C C . ILE A 1 113 ? -15.559 -4.079 20.379 1.00 77.25 113 ILE A C 1
ATOM 865 O O . ILE A 1 113 ? -14.748 -4.953 20.706 1.00 77.25 113 ILE A O 1
ATOM 869 N N . LEU A 1 114 ? -15.503 -2.811 20.793 1.00 70.88 114 LEU A N 1
ATOM 870 C CA . LEU A 1 114 ? -14.549 -2.292 21.757 1.00 70.88 114 LEU A CA 1
ATOM 871 C C . LEU A 1 114 ? -15.234 -2.250 23.120 1.00 70.88 114 LEU A C 1
ATOM 873 O O . LEU A 1 114 ? -16.321 -1.677 23.259 1.00 70.88 114 LEU A O 1
ATOM 877 N N . GLN A 1 115 ? -14.606 -2.918 24.080 1.00 65.88 115 GLN A N 1
ATOM 878 C CA . GLN A 1 115 ? -15.056 -3.054 25.458 1.00 65.88 115 GLN A CA 1
ATOM 879 C C . GLN A 1 115 ? -13.922 -2.631 26.383 1.00 65.88 115 GLN A C 1
ATOM 881 O O . GLN A 1 115 ? -12.754 -2.917 26.018 1.00 65.88 115 GLN A O 1
#

pLDDT: mean 70.7, std 6.92, range [56.34, 83.19]

Foldseek 3Di:
DAPVLLVVLQVVVVVVVVVLVVVVVVVVVVLVVVVVVVVVVCVPPPDDVVSVVVSVVVVVVVVVVSCVVPPPCVVVSQVVSVQAQPVPRHGCHDPNVVVCSVQCADPPPRHRNYD

Radius of gyration: 21.65 Å; chains: 1; bounding box: 47×27×58 Å

Secondary structure (DSSP, 8-state):
--HHHHHHHHHHHHHHHHHHHHHHHHHHHHHHHHHHHHHHHHHHH---HHHHHHHHHHHHHHHHHHHHHHHHHHHHHHHHTT-B-TTT--B-SSTTHHHHHHHSB-TTT--B---

Sequence (115 aa):
MTIDDFTSSLRSYWRSELLRGALFMALLGATSLPTVFVVRRLDRAGFDTIAVVAVSVSYAVIAALMFYVLAPMRRKYLRKLQGDCPTCGKLLLGKRSRAVIASGRCPDCGSQILQ